Protein AF-A0A7V2NRN5-F1 (afdb_monomer_lite)

pLDDT: mean 92.69, std 6.53, range [53.09, 97.88]

Foldseek 3Di:
DDKAWPDKDDDPPQKIKTKIFDDLVCLVVVVVVVVVVVVQWDKDQPDNVRSIMIIMGGNVCVVVVVVVVVVVVPPD

Radius of gyration: 11.58 Å; chains: 1; bounding box: 27×23×32 Å

Secondary structure (DSSP, 8-state):
--EEEEEEEEETTTEEEEEEEE-TTTHHHHHHHHHHTBTTEEEEEEETTTTEEEEEEEGGGHHHHHHHHHHHHH--

Structure (mmCIF, N/CA/C/O backbone):
data_AF-A0A7V2NRN5-F1
#
_entry.id   AF-A0A7V2NRN5-F1
#
loop_
_atom_site.group_PDB
_atom_site.id
_atom_site.type_symbol
_atom_site.label_atom_id
_atom_site.label_alt_id
_atom_site.label_comp_id
_atom_site.label_asym_id
_atom_site.label_entity_id
_atom_site.label_seq_id
_atom_site.pdbx_PDB_ins_code
_atom_site.Cartn_x
_atom_site.Cartn_y
_atom_site.Cartn_z
_atom_site.occupancy
_atom_site.B_iso_or_equiv
_atom_site.auth_seq_id
_atom_site.auth_comp_id
_atom_site.auth_asym_id
_atom_site.auth_atom_id
_atom_site.pdbx_PDB_model_num
ATOM 1 N N . MET A 1 1 ? -0.156 4.416 14.191 1.00 88.50 1 MET A N 1
ATOM 2 C CA . MET A 1 1 ? -1.088 3.596 13.415 1.00 88.50 1 MET A CA 1
ATOM 3 C C . MET A 1 1 ? -0.598 2.162 13.429 1.00 88.50 1 MET A C 1
ATOM 5 O O . MET A 1 1 ? 0.537 1.906 13.026 1.00 88.50 1 MET A O 1
ATOM 9 N N . LYS A 1 2 ? -1.439 1.211 13.834 1.00 90.06 2 LYS A N 1
ATOM 10 C CA . LYS A 1 2 ? -1.113 -0.212 13.723 1.00 90.06 2 LYS A CA 1
ATOM 11 C C . LYS A 1 2 ? -1.241 -0.656 12.260 1.00 90.06 2 LYS A C 1
ATOM 13 O O . LYS A 1 2 ? -2.343 -0.735 11.729 1.00 90.06 2 LYS A O 1
ATOM 18 N N . ILE A 1 3 ? -0.105 -0.909 11.604 1.00 94.31 3 ILE A N 1
ATOM 19 C CA . ILE A 1 3 ? -0.039 -1.401 10.216 1.00 94.31 3 ILE A CA 1
ATOM 20 C C . ILE A 1 3 ? 0.661 -2.755 10.209 1.00 94.31 3 ILE A C 1
ATOM 22 O O . ILE A 1 3 ? 1.878 -2.823 10.409 1.00 94.31 3 ILE A O 1
ATOM 26 N N . GLU A 1 4 ? -0.073 -3.821 9.929 1.00 95.31 4 GLU A N 1
ATOM 27 C CA . GLU A 1 4 ? 0.450 -5.185 9.869 1.00 95.31 4 GLU A CA 1
ATOM 28 C C . GLU A 1 4 ? 0.671 -5.605 8.416 1.00 95.31 4 GLU A C 1
ATOM 30 O O . GLU A 1 4 ? -0.201 -5.438 7.571 1.00 95.31 4 GLU A O 1
ATOM 35 N N . GLU A 1 5 ? 1.856 -6.127 8.101 1.00 95.56 5 GLU A N 1
ATOM 36 C CA . GLU A 1 5 ? 2.128 -6.687 6.775 1.00 95.56 5 GLU A CA 1
ATOM 37 C C . GLU A 1 5 ? 1.534 -8.097 6.697 1.00 95.56 5 GLU A C 1
ATOM 39 O O . GLU A 1 5 ? 1.898 -8.967 7.486 1.00 95.56 5 GLU A O 1
ATOM 44 N N . ILE A 1 6 ? 0.620 -8.312 5.750 1.00 96.62 6 ILE A N 1
ATOM 45 C CA . ILE A 1 6 ? -0.054 -9.598 5.528 1.00 96.62 6 ILE A CA 1
ATOM 46 C C . ILE A 1 6 ? 0.700 -10.421 4.493 1.00 96.62 6 ILE A C 1
ATOM 48 O O . ILE A 1 6 ? 0.918 -11.619 4.667 1.00 96.62 6 ILE A O 1
ATOM 52 N N . SER A 1 7 ? 1.100 -9.784 3.393 1.00 96.75 7 SER A N 1
ATOM 53 C CA . SER A 1 7 ? 1.892 -10.443 2.363 1.00 96.75 7 SER A CA 1
ATOM 54 C C . SER A 1 7 ? 2.671 -9.434 1.540 1.00 96.75 7 SER A C 1
ATOM 56 O O . SER A 1 7 ? 2.247 -8.289 1.377 1.00 96.75 7 SER A O 1
ATOM 58 N N . ARG A 1 8 ? 3.779 -9.896 0.970 1.00 96.94 8 ARG A N 1
ATOM 59 C CA . ARG A 1 8 ? 4.564 -9.148 0.001 1.00 96.94 8 ARG A CA 1
ATOM 60 C C . ARG A 1 8 ? 4.994 -10.076 -1.118 1.00 96.94 8 ARG A C 1
ATOM 62 O O . ARG A 1 8 ? 5.454 -11.188 -0.862 1.00 96.94 8 ARG A O 1
ATOM 69 N N . ARG A 1 9 ? 4.864 -9.618 -2.358 1.00 97.19 9 ARG A N 1
ATOM 70 C CA . ARG A 1 9 ? 5.337 -10.350 -3.532 1.00 97.19 9 ARG A CA 1
ATOM 71 C C . ARG A 1 9 ? 5.965 -9.413 -4.544 1.00 97.19 9 ARG A C 1
ATOM 73 O O . ARG A 1 9 ? 5.504 -8.295 -4.747 1.00 97.19 9 ARG A O 1
ATOM 80 N N . TYR A 1 10 ? 7.007 -9.903 -5.196 1.00 96.81 10 TYR A N 1
ATOM 81 C CA . TYR A 1 10 ? 7.575 -9.246 -6.360 1.00 96.81 10 TYR A CA 1
ATOM 82 C C . TYR A 1 10 ? 6.698 -9.547 -7.579 1.00 96.81 10 TYR A C 1
ATOM 84 O O . TYR A 1 10 ? 6.249 -10.681 -7.754 1.00 96.81 10 TYR A O 1
ATOM 92 N N . LEU A 1 11 ? 6.434 -8.531 -8.390 1.00 94.56 11 LEU A N 1
ATOM 93 C CA . LEU A 1 11 ? 5.685 -8.627 -9.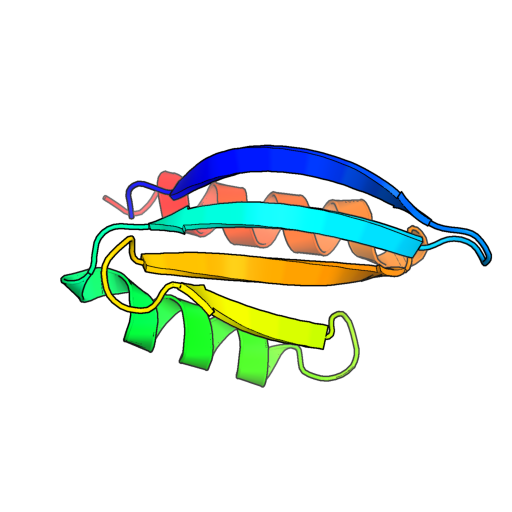635 1.00 94.56 11 LEU A CA 1
ATOM 94 C C . LEU A 1 11 ? 6.639 -8.523 -10.826 1.00 94.56 11 LEU A C 1
ATOM 96 O O . LEU A 1 11 ? 7.696 -7.889 -10.750 1.00 94.56 11 LEU A O 1
ATOM 100 N N . ASP A 1 12 ? 6.230 -9.098 -11.953 1.00 89.12 12 ASP A N 1
ATOM 101 C CA . ASP A 1 12 ? 6.928 -8.894 -13.217 1.00 89.12 12 ASP A CA 1
ATOM 102 C C . ASP A 1 12 ? 6.973 -7.393 -13.555 1.00 89.12 12 ASP A C 1
ATOM 104 O O . ASP A 1 12 ? 5.993 -6.670 -13.371 1.00 89.12 12 ASP A O 1
ATOM 108 N N . GLY A 1 13 ? 8.118 -6.906 -14.044 1.00 87.94 13 GLY A N 1
ATOM 109 C CA . GLY 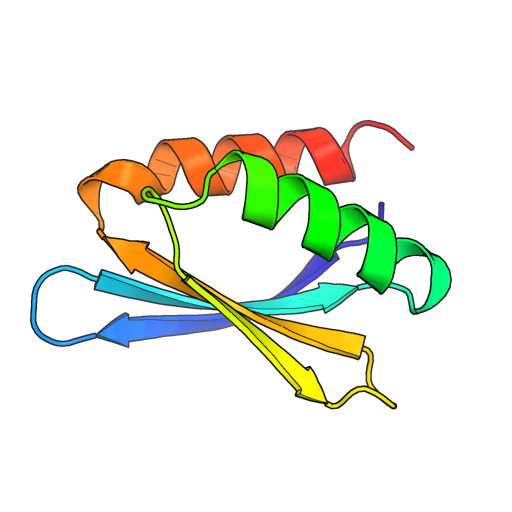A 1 13 ? 8.278 -5.492 -14.412 1.00 87.94 13 GLY A CA 1
ATOM 110 C C . GLY A 1 13 ? 8.795 -4.571 -13.300 1.00 87.94 13 GLY A C 1
ATOM 111 O O . GLY A 1 13 ? 8.480 -3.384 -13.298 1.00 87.94 13 GLY A O 1
ATOM 112 N N . ASN A 1 14 ? 9.616 -5.085 -12.379 1.00 93.06 14 ASN A N 1
ATOM 113 C CA . ASN A 1 14 ? 10.303 -4.294 -11.348 1.00 93.06 14 ASN A CA 1
ATOM 114 C C . ASN A 1 14 ? 9.357 -3.564 -10.387 1.00 93.06 14 ASN A C 1
ATOM 116 O O . ASN A 1 14 ? 9.565 -2.399 -10.043 1.00 93.06 14 ASN A O 1
ATOM 120 N N 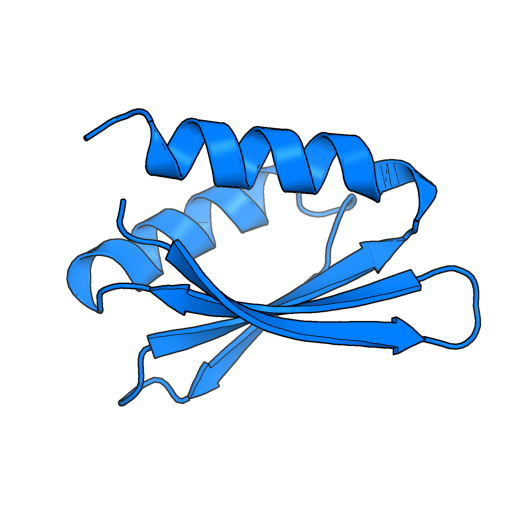. SER A 1 15 ? 8.307 -4.260 -9.957 1.00 95.81 15 SER A N 1
ATOM 121 C CA . SER A 1 15 ? 7.343 -3.752 -8.982 1.00 95.81 15 SER A CA 1
ATOM 122 C C . SER A 1 15 ? 7.163 -4.732 -7.829 1.00 95.81 15 SER A C 1
ATOM 124 O O . SER A 1 15 ? 7.363 -5.933 -7.982 1.00 95.81 15 SER A O 1
ATOM 126 N N . GLU A 1 16 ? 6.771 -4.227 -6.667 1.00 97.75 16 GLU A N 1
ATOM 127 C CA . GLU A 1 16 ? 6.347 -5.028 -5.522 1.00 97.75 16 GLU A CA 1
ATOM 128 C C . GLU A 1 16 ? 4.870 -4.759 -5.233 1.00 97.75 16 GLU A C 1
ATOM 130 O O . GLU A 1 16 ? 4.372 -3.642 -5.378 1.00 97.75 16 GLU A O 1
ATOM 135 N N . GLU A 1 17 ? 4.170 -5.804 -4.810 1.00 97.75 17 GLU A N 1
ATOM 136 C CA . GLU A 1 17 ? 2.854 -5.713 -4.201 1.00 97.75 17 GLU A CA 1
ATOM 137 C C . GLU A 1 17 ? 2.981 -6.032 -2.717 1.00 97.75 17 GLU A C 1
ATOM 139 O O . GLU A 1 17 ? 3.544 -7.058 -2.330 1.00 97.75 17 GLU A O 1
ATOM 144 N N . LEU A 1 18 ? 2.423 -5.151 -1.902 1.00 97.88 18 LEU A N 1
ATOM 145 C CA . LEU A 1 18 ? 2.369 -5.241 -0.459 1.00 97.88 18 LEU A CA 1
ATOM 146 C C . LEU A 1 18 ? 0.901 -5.197 -0.035 1.00 97.88 18 LEU A C 1
ATOM 148 O O . LEU A 1 18 ? 0.178 -4.262 -0.373 1.00 97.88 18 LEU A O 1
ATOM 152 N N . ILE A 1 19 ? 0.460 -6.202 0.714 1.00 97.44 19 ILE A N 1
ATOM 153 C CA . ILE A 1 19 ? -0.851 -6.208 1.361 1.00 97.44 19 ILE A CA 1
ATOM 154 C C . ILE A 1 19 ? -0.632 -5.911 2.834 1.00 97.44 19 ILE A C 1
ATOM 156 O O . ILE A 1 19 ? 0.098 -6.637 3.516 1.00 97.44 19 ILE A O 1
ATOM 160 N N . VAL A 1 20 ? -1.279 -4.856 3.317 1.00 96.81 20 VAL A N 1
ATOM 161 C CA . VAL A 1 20 ? -1.277 -4.477 4.727 1.00 96.81 20 VAL A CA 1
ATOM 162 C C . VAL A 1 20 ? -2.682 -4.524 5.302 1.00 96.81 20 VAL A C 1
ATOM 164 O O . VAL A 1 20 ? -3.655 -4.205 4.621 1.00 96.81 20 VAL A O 1
ATOM 167 N N . HIS A 1 21 ? -2.769 -4.888 6.570 1.00 95.94 21 HIS A N 1
ATOM 168 C CA . HIS A 1 21 ? -3.947 -4.702 7.399 1.00 95.94 21 HIS A CA 1
ATOM 169 C C . HIS A 1 21 ? -3.743 -3.460 8.266 1.00 95.94 21 HIS A C 1
ATOM 171 O O . HIS A 1 21 ? -2.660 -3.252 8.823 1.00 95.94 21 HIS A O 1
ATOM 177 N N . VAL A 1 22 ? -4.782 -2.639 8.377 1.00 94.94 22 VAL A N 1
ATOM 178 C CA . VAL A 1 22 ? -4.807 -1.466 9.256 1.00 94.94 22 VAL A CA 1
ATOM 179 C C . VAL A 1 22 ? -6.085 -1.434 10.070 1.00 94.94 22 VAL A C 1
ATOM 181 O O . VAL A 1 22 ? -7.111 -1.951 9.638 1.00 94.94 22 VAL A O 1
ATOM 184 N N . ASP A 1 23 ? -6.056 -0.772 11.224 1.00 93.44 23 ASP A N 1
ATOM 185 C CA . ASP A 1 23 ? -7.280 -0.541 11.984 1.00 93.44 23 ASP A CA 1
ATOM 186 C C . ASP A 1 23 ? -8.308 0.221 11.125 1.00 93.44 23 ASP A C 1
ATOM 188 O O . ASP A 1 23 ? -7.991 1.192 10.434 1.00 93.44 23 ASP A O 1
ATOM 192 N N . LYS A 1 24 ? -9.587 -0.155 11.227 1.00 90.69 24 LYS A N 1
ATOM 193 C CA . LYS A 1 24 ? -10.675 0.450 10.433 1.00 90.69 24 LYS A CA 1
ATOM 194 C C . LYS A 1 24 ? -10.771 1.976 10.570 1.00 90.69 24 LYS A C 1
ATOM 196 O O . LYS A 1 24 ? -11.134 2.657 9.614 1.00 90.69 24 LYS A O 1
ATOM 201 N N . LYS A 1 25 ? -10.435 2.514 11.751 1.00 91.38 25 LYS A N 1
ATOM 202 C CA . LYS A 1 25 ? -10.388 3.965 12.030 1.00 91.38 25 LYS A CA 1
ATOM 203 C C . LYS A 1 25 ? -9.301 4.692 11.222 1.00 91.38 25 LYS A C 1
ATOM 205 O O . LYS A 1 25 ? -9.452 5.872 10.931 1.00 91.38 25 LYS A O 1
ATOM 210 N N . ASP A 1 26 ? -8.239 3.978 10.856 1.00 92.94 26 ASP A N 1
ATOM 211 C CA . ASP A 1 26 ? -7.040 4.512 10.216 1.00 92.94 26 ASP A CA 1
ATOM 212 C C . ASP A 1 26 ? -7.044 4.293 8.696 1.00 92.94 26 ASP A C 1
ATOM 214 O O . ASP A 1 26 ? -6.276 4.930 7.979 1.00 92.94 26 ASP A O 1
ATOM 218 N N . LEU A 1 27 ? -7.947 3.448 8.183 1.00 92.06 27 LEU A N 1
ATOM 219 C CA . LEU A 1 27 ? -8.068 3.126 6.759 1.00 92.06 27 LEU A CA 1
ATOM 220 C C . LEU A 1 27 ? -8.208 4.376 5.877 1.00 92.06 27 LEU A C 1
ATOM 222 O O . LEU A 1 27 ? -7.552 4.487 4.842 1.00 92.06 27 LEU A O 1
ATOM 226 N N . GLN A 1 28 ? -9.046 5.329 6.294 1.00 91.81 28 GLN A N 1
ATOM 227 C CA . GLN A 1 28 ? -9.260 6.566 5.542 1.00 91.81 28 GLN A CA 1
ATOM 228 C C . GLN A 1 28 ? -8.023 7.474 5.580 1.00 91.81 28 GLN A C 1
ATOM 230 O O . GLN A 1 28 ? -7.664 8.060 4.562 1.00 91.81 28 GLN A O 1
ATOM 235 N N . LEU A 1 29 ? -7.346 7.554 6.730 1.00 93.12 29 LEU A N 1
ATOM 236 C CA . LEU A 1 29 ? -6.113 8.326 6.876 1.00 93.12 29 LEU A CA 1
ATOM 237 C C . LEU A 1 29 ? -4.989 7.742 6.012 1.00 93.12 29 LEU A C 1
ATOM 239 O O . LEU A 1 29 ? -4.323 8.492 5.303 1.00 93.12 29 LEU A O 1
ATOM 243 N N . LEU A 1 30 ? -4.808 6.417 6.023 1.00 93.94 30 LEU A N 1
ATOM 244 C CA . LEU A 1 30 ? -3.837 5.752 5.158 1.00 93.94 30 LEU A CA 1
ATOM 245 C C . LEU A 1 30 ? -4.139 6.030 3.680 1.00 93.94 30 LEU A C 1
ATOM 247 O O . LEU A 1 30 ? -3.224 6.371 2.939 1.00 93.94 30 LEU A O 1
ATOM 251 N N . GLY A 1 31 ? -5.410 5.942 3.273 1.00 93.50 31 GLY A N 1
ATOM 252 C CA . GLY A 1 31 ? -5.844 6.295 1.920 1.00 93.50 31 GLY A CA 1
ATOM 253 C C . GLY A 1 31 ? -5.394 7.700 1.519 1.00 93.50 31 GLY A C 1
ATOM 254 O O . GLY A 1 31 ? -4.690 7.841 0.527 1.00 93.50 31 GLY A O 1
ATOM 255 N N . TYR A 1 32 ? -5.690 8.715 2.338 1.00 94.44 32 TYR A N 1
ATOM 256 C CA . TYR A 1 32 ? -5.258 10.092 2.066 1.00 94.44 32 TYR A CA 1
ATOM 257 C C . TYR A 1 32 ? -3.742 10.234 1.934 1.00 94.44 32 TYR A C 1
ATOM 259 O O . TYR A 1 32 ? -3.264 10.957 1.066 1.00 94.44 32 TYR A O 1
ATOM 267 N N . ILE A 1 33 ? -2.967 9.550 2.775 1.00 94.19 33 ILE A N 1
ATOM 268 C CA . ILE A 1 33 ? -1.503 9.628 2.722 1.00 94.19 33 ILE A CA 1
ATOM 269 C C . ILE A 1 33 ? -0.978 8.992 1.433 1.00 94.19 33 ILE A C 1
ATOM 271 O O . ILE A 1 33 ? -0.117 9.577 0.776 1.00 94.19 33 ILE A O 1
ATOM 275 N N . LEU A 1 34 ? -1.526 7.843 1.032 1.00 94.94 34 LEU A N 1
ATOM 276 C CA . LEU A 1 34 ? -1.160 7.182 -0.220 1.00 94.94 34 LEU A CA 1
ATOM 277 C C . LEU A 1 34 ? -1.575 8.002 -1.457 1.00 94.94 34 LEU A C 1
ATOM 279 O O . LEU A 1 34 ? -0.840 8.006 -2.440 1.00 94.94 34 LEU A O 1
ATOM 283 N N . GLU A 1 35 ? -2.677 8.760 -1.399 1.00 94.69 35 GLU A N 1
ATOM 284 C CA . GLU A 1 35 ? -3.048 9.728 -2.449 1.00 94.69 35 GLU A CA 1
ATOM 285 C C . GLU A 1 35 ? -2.021 10.861 -2.580 1.00 94.69 35 GLU A C 1
ATOM 287 O O . GLU A 1 35 ? -1.719 11.294 -3.687 1.00 94.69 35 GLU A O 1
ATOM 292 N N . THR A 1 36 ? -1.414 11.329 -1.481 1.00 93.88 36 THR A N 1
ATOM 293 C CA . THR A 1 36 ? -0.395 12.399 -1.572 1.00 93.88 36 THR A CA 1
ATOM 294 C C . THR A 1 36 ? 0.889 11.975 -2.287 1.00 93.88 36 THR A C 1
ATOM 296 O O . THR A 1 36 ? 1.661 12.830 -2.719 1.00 93.88 36 THR A O 1
ATOM 299 N N . 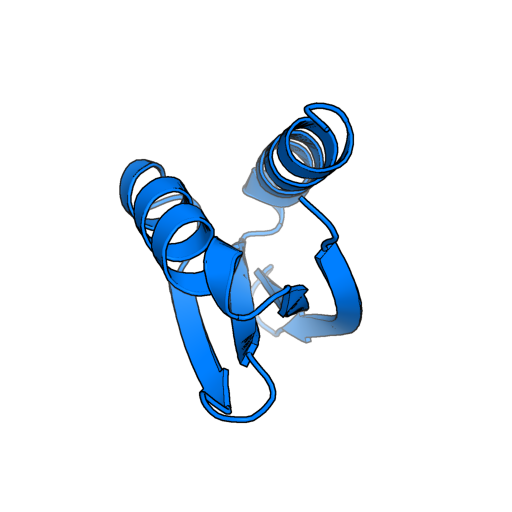ILE A 1 37 ? 1.109 10.666 -2.425 1.00 93.12 37 ILE A N 1
ATOM 300 C CA . ILE A 1 37 ? 2.233 10.066 -3.151 1.00 93.12 37 ILE A CA 1
ATOM 301 C C . ILE A 1 37 ? 1.769 9.356 -4.432 1.00 93.12 37 ILE A C 1
ATOM 303 O O . ILE A 1 37 ? 2.453 8.457 -4.933 1.00 93.12 37 ILE A O 1
ATOM 307 N N . GLU A 1 38 ? 0.610 9.752 -4.969 1.00 82.44 38 GLU A N 1
ATOM 308 C CA . GLU A 1 38 ? 0.106 9.291 -6.260 1.00 82.44 38 GLU A CA 1
ATOM 309 C C . GLU A 1 38 ? 1.179 9.533 -7.341 1.00 82.44 38 GLU A C 1
ATOM 311 O O . GLU A 1 38 ? 1.583 10.662 -7.619 1.00 82.44 38 GLU A O 1
ATOM 316 N N . GLY A 1 39 ? 1.722 8.441 -7.890 1.00 88.81 39 GLY A N 1
ATOM 317 C CA . GLY A 1 39 ? 2.887 8.441 -8.788 1.00 88.81 39 GLY A CA 1
ATOM 318 C C . GLY A 1 39 ? 4.056 7.582 -8.292 1.00 88.81 39 GLY A C 1
ATOM 319 O O . GLY A 1 39 ? 4.790 7.036 -9.112 1.00 88.81 39 GLY A O 1
ATOM 320 N N . MET A 1 40 ? 4.189 7.392 -6.975 1.00 92.69 40 MET A N 1
ATOM 321 C CA . MET A 1 40 ? 5.145 6.444 -6.379 1.00 92.69 40 MET A CA 1
ATOM 322 C C . MET A 1 40 ? 4.533 5.054 -6.196 1.00 92.69 40 MET A C 1
ATOM 324 O O . MET A 1 40 ? 5.206 4.030 -6.327 1.00 92.69 40 MET A O 1
ATOM 328 N N . CYS A 1 41 ? 3.236 5.015 -5.900 1.00 95.31 41 CYS A N 1
ATOM 329 C CA . CYS A 1 41 ? 2.485 3.781 -5.757 1.00 95.31 41 CYS A CA 1
ATOM 330 C C . CYS A 1 41 ? 1.064 3.912 -6.302 1.00 95.31 41 CYS A C 1
ATOM 332 O O . CYS A 1 41 ? 0.506 5.003 -6.402 1.00 95.31 41 CYS A O 1
ATOM 334 N N . TYR A 1 42 ? 0.475 2.763 -6.595 1.00 95.31 42 TYR A N 1
ATOM 335 C CA . TYR A 1 42 ? -0.956 2.558 -6.712 1.00 95.31 42 TYR A CA 1
ATOM 336 C C . TYR A 1 42 ? -1.457 1.872 -5.442 1.00 95.31 42 TYR A C 1
ATOM 338 O O . TYR A 1 42 ? -0.783 0.984 -4.919 1.00 95.31 42 TYR A O 1
ATOM 346 N N . TYR A 1 43 ? -2.651 2.219 -4.967 1.00 95.44 43 TYR A N 1
ATOM 347 C CA . TYR A 1 43 ? -3.261 1.518 -3.843 1.00 95.44 43 TYR A CA 1
ATOM 348 C C . TYR A 1 43 ? -4.740 1.218 -4.084 1.00 95.44 43 TYR A C 1
ATOM 350 O O . TYR A 1 43 ? -5.421 1.871 -4.872 1.00 95.44 43 TYR A O 1
ATOM 358 N N . SER A 1 44 ? -5.244 0.194 -3.401 1.00 95.25 44 SER A N 1
ATOM 359 C CA . SER A 1 44 ? -6.656 -0.186 -3.446 1.00 95.25 44 SER A CA 1
ATOM 360 C C . SER A 1 44 ? -7.058 -0.905 -2.167 1.00 95.25 44 SER A C 1
ATOM 362 O O . SER A 1 44 ? -6.324 -1.778 -1.705 1.00 95.25 44 SER A O 1
ATOM 364 N N . THR A 1 45 ? -8.243 -0.626 -1.633 1.00 94.25 45 THR A N 1
ATOM 365 C CA . THR A 1 45 ? -8.820 -1.447 -0.560 1.00 94.25 45 THR A CA 1
ATOM 366 C C . THR A 1 45 ? -9.307 -2.775 -1.142 1.00 94.25 45 THR A C 1
ATOM 368 O O . THR A 1 45 ? -10.166 -2.772 -2.021 1.00 94.25 45 THR A O 1
ATOM 371 N N . ILE A 1 46 ? -8.747 -3.896 -0.679 1.00 91.25 46 ILE A N 1
ATOM 372 C CA . ILE A 1 46 ? -9.088 -5.246 -1.168 1.00 91.25 46 ILE A CA 1
ATOM 373 C C . ILE A 1 46 ? -10.266 -5.818 -0.378 1.00 91.25 46 ILE A C 1
ATOM 375 O O . ILE A 1 46 ? -11.145 -6.452 -0.953 1.00 91.25 46 ILE A O 1
ATOM 379 N N . ASP A 1 47 ? -10.303 -5.535 0.925 1.00 88.19 47 ASP A N 1
ATOM 380 C CA . ASP A 1 47 ? -11.382 -5.919 1.829 1.00 88.19 47 ASP A CA 1
ATOM 381 C C . ASP A 1 47 ? -11.667 -4.753 2.787 1.00 88.19 47 ASP A C 1
ATOM 383 O O . ASP A 1 47 ? -10.787 -4.305 3.522 1.00 88.19 47 ASP A O 1
ATOM 387 N N . LYS A 1 48 ? -12.889 -4.210 2.739 1.00 76.88 48 LYS A N 1
ATOM 388 C CA . LYS A 1 48 ? -13.314 -3.089 3.598 1.00 76.88 48 LYS A CA 1
ATOM 389 C C . LYS A 1 48 ? -13.754 -3.543 4.987 1.00 76.88 48 LYS A C 1
ATOM 391 O O . LYS A 1 48 ? -13.747 -2.727 5.912 1.00 76.88 48 LYS A O 1
ATOM 396 N N . ASP A 1 49 ? -14.168 -4.795 5.129 1.00 84.81 49 ASP A N 1
ATOM 397 C CA . ASP A 1 49 ? -14.575 -5.352 6.412 1.00 84.81 49 ASP A CA 1
ATOM 398 C C . ASP A 1 49 ? -13.339 -5.738 7.220 1.00 84.81 49 ASP A C 1
ATOM 400 O O . ASP A 1 49 ? -13.251 -5.372 8.393 1.00 84.81 49 ASP A O 1
ATOM 404 N N . ASP A 1 50 ? -12.341 -6.325 6.556 1.00 87.06 50 ASP A N 1
ATOM 405 C CA . ASP A 1 50 ? -11.045 -6.672 7.148 1.00 87.06 50 ASP A CA 1
ATOM 406 C C . ASP A 1 50 ? -9.980 -5.570 6.998 1.00 87.06 50 ASP A C 1
ATOM 408 O O . ASP A 1 50 ? -8.817 -5.765 7.329 1.00 87.06 50 ASP A O 1
ATOM 412 N N . SER A 1 51 ? -10.359 -4.388 6.498 1.00 93.81 51 SER A N 1
ATOM 413 C CA . SER A 1 51 ? -9.493 -3.196 6.410 1.00 93.81 51 SER A CA 1
ATOM 414 C C . SER A 1 51 ? -8.126 -3.462 5.751 1.00 93.81 51 SER A C 1
ATOM 416 O O . SER A 1 51 ? -7.094 -2.925 6.160 1.00 93.81 51 SER A O 1
ATOM 418 N N . GLN A 1 52 ? -8.126 -4.287 4.701 1.00 95.44 52 GLN A N 1
ATOM 419 C CA . GLN A 1 52 ? -6.926 -4.645 3.953 1.00 95.44 52 GLN A CA 1
AT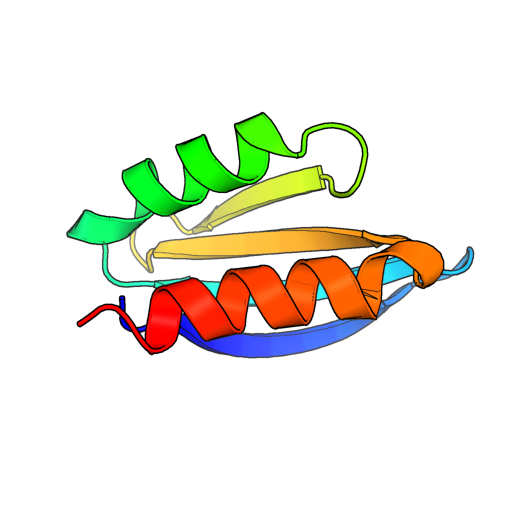OM 420 C C . GLN A 1 52 ? -6.693 -3.693 2.782 1.00 95.44 52 GLN A C 1
ATOM 422 O O . GLN A 1 52 ? -7.568 -3.469 1.935 1.00 95.44 52 GLN A O 1
ATOM 427 N N . VAL A 1 53 ? -5.470 -3.183 2.689 1.00 96.31 53 VAL A N 1
ATOM 428 C CA . VAL A 1 53 ? -5.020 -2.289 1.624 1.00 96.31 53 VAL A CA 1
ATOM 429 C C . VAL A 1 53 ? -3.916 -2.967 0.830 1.00 96.31 53 VAL A C 1
ATOM 431 O O . VAL A 1 53 ? -2.921 -3.435 1.378 1.00 96.31 53 VAL A O 1
ATOM 434 N N . LYS A 1 54 ? -4.090 -2.985 -0.489 1.00 97.38 54 LYS A N 1
ATOM 435 C CA . LYS A 1 54 ? -3.039 -3.303 -1.449 1.00 97.38 54 LYS A CA 1
ATOM 436 C C . LYS A 1 54 ? -2.267 -2.044 -1.767 1.00 97.38 54 LYS A C 1
ATOM 438 O O . LYS A 1 54 ? -2.890 -1.036 -2.091 1.00 97.38 54 LYS A O 1
ATOM 443 N N . ILE A 1 55 ? -0.950 -2.136 -1.773 1.00 97.44 55 ILE A N 1
ATOM 444 C CA . ILE A 1 55 ? -0.046 -1.090 -2.230 1.00 97.44 55 ILE A CA 1
ATOM 445 C C . ILE A 1 55 ? 0.872 -1.729 -3.268 1.00 97.44 55 ILE A C 1
ATOM 447 O O . ILE A 1 55 ? 1.533 -2.726 -2.995 1.00 97.44 55 ILE A O 1
ATOM 451 N N . THR A 1 56 ? 0.890 -1.182 -4.473 1.00 97.00 56 THR A N 1
ATOM 452 C CA . THR A 1 56 ? 1.753 -1.620 -5.567 1.00 97.00 56 THR A CA 1
ATOM 453 C C . THR A 1 56 ? 2.675 -0.473 -5.937 1.00 97.00 56 THR A C 1
ATOM 455 O O . THR A 1 56 ? 2.201 0.615 -6.244 1.00 97.00 56 THR A O 1
ATOM 458 N N . TYR A 1 57 ? 3.982 -0.694 -5.911 1.00 97.00 57 TYR A N 1
ATOM 459 C CA . TYR A 1 57 ? 4.983 0.336 -6.194 1.00 97.00 57 TYR A CA 1
ATOM 460 C C . TYR A 1 57 ? 6.123 -0.239 -7.028 1.00 97.00 57 TYR A C 1
ATOM 462 O O . TYR A 1 57 ? 6.411 -1.435 -6.952 1.00 97.00 57 TYR A O 1
ATOM 470 N N . THR A 1 58 ? 6.786 0.601 -7.823 1.00 95.75 58 THR A N 1
ATOM 471 C CA . THR A 1 58 ? 8.034 0.196 -8.481 1.00 95.75 58 THR A CA 1
ATOM 472 C C . THR A 1 58 ? 9.141 0.074 -7.437 1.00 95.75 58 THR A C 1
ATOM 474 O O . THR A 1 58 ? 9.151 0.779 -6.428 1.00 95.75 58 THR A O 1
ATOM 477 N N . VAL A 1 59 ? 10.097 -0.825 -7.663 1.00 94.81 59 VAL A N 1
ATOM 478 C CA . VAL A 1 59 ? 11.168 -1.125 -6.693 1.00 94.81 59 VAL A CA 1
ATOM 479 C C . VAL A 1 59 ? 12.017 0.108 -6.368 1.00 94.81 59 VAL A C 1
ATOM 481 O O . VAL A 1 59 ? 12.523 0.217 -5.253 1.00 94.81 59 VAL A O 1
ATOM 484 N N . ASP A 1 60 ? 12.104 1.066 -7.291 1.00 95.81 60 ASP A N 1
ATOM 485 C CA . ASP A 1 60 ? 12.804 2.338 -7.088 1.00 95.81 60 ASP A CA 1
ATOM 486 C C . ASP A 1 60 ? 12.213 3.154 -5.924 1.00 95.81 60 ASP A C 1
ATOM 488 O O . ASP A 1 60 ? 12.956 3.831 -5.218 1.00 95.81 60 ASP A O 1
ATOM 492 N N . TYR A 1 61 ? 10.906 3.027 -5.660 1.00 96.31 61 TYR A N 1
ATOM 493 C CA . TYR A 1 61 ? 10.215 3.693 -4.548 1.00 96.31 61 TYR A CA 1
ATOM 494 C C . TYR A 1 61 ? 10.126 2.843 -3.278 1.00 96.31 61 TYR A C 1
ATOM 496 O O . TYR A 1 61 ? 9.551 3.283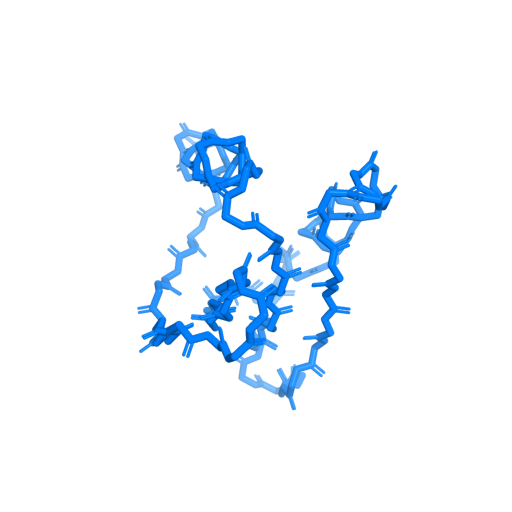 -2.281 1.00 96.31 61 TYR A O 1
ATOM 504 N N . LYS A 1 62 ? 10.692 1.629 -3.261 1.00 95.06 62 LYS A N 1
ATOM 505 C CA . LYS A 1 62 ? 10.577 0.703 -2.123 1.00 95.06 62 LYS A CA 1
ATOM 506 C C . LYS A 1 62 ? 10.982 1.346 -0.800 1.00 95.06 62 LYS A C 1
ATOM 508 O O . LYS A 1 62 ? 10.253 1.254 0.184 1.00 95.06 62 LYS A O 1
ATOM 513 N N . LEU A 1 63 ? 12.140 2.005 -0.782 1.00 95.81 63 LEU A N 1
ATOM 514 C CA . LEU A 1 63 ? 12.656 2.639 0.431 1.00 95.81 63 LEU A CA 1
ATOM 515 C C . LEU A 1 63 ? 11.775 3.804 0.890 1.00 95.81 63 LEU A C 1
ATOM 517 O O . LEU A 1 63 ? 11.678 4.044 2.092 1.00 95.81 63 LEU A O 1
ATOM 521 N N . ASP A 1 64 ? 11.145 4.526 -0.035 1.00 95.62 64 ASP A N 1
ATOM 522 C CA . ASP A 1 64 ? 10.243 5.629 0.292 1.00 95.62 64 ASP A CA 1
ATOM 523 C C . ASP A 1 64 ? 8.941 5.101 0.899 1.00 95.62 64 ASP A C 1
ATOM 525 O O . ASP A 1 64 ? 8.544 5.548 1.976 1.00 95.62 64 ASP A O 1
ATOM 529 N N . ILE A 1 65 ? 8.341 4.069 0.294 1.00 95.31 65 ILE A N 1
ATOM 530 C CA . ILE A 1 65 ? 7.147 3.403 0.831 1.00 95.31 65 ILE A CA 1
ATOM 531 C C . ILE A 1 65 ? 7.424 2.807 2.216 1.00 95.31 65 ILE A C 1
ATOM 533 O O . ILE A 1 65 ? 6.648 3.020 3.148 1.00 95.31 65 ILE A O 1
ATOM 537 N N . GLU A 1 66 ? 8.551 2.117 2.398 1.00 94.25 66 GLU A N 1
ATOM 538 C CA . GLU A 1 66 ? 8.922 1.544 3.696 1.00 94.25 66 GLU A CA 1
ATOM 539 C C . GLU A 1 66 ? 9.123 2.615 4.773 1.00 94.25 66 GLU A C 1
ATOM 541 O O . GLU A 1 66 ? 8.679 2.429 5.909 1.00 94.25 66 GLU A O 1
ATOM 546 N N . LYS A 1 67 ? 9.740 3.753 4.432 1.00 95.00 67 LYS A N 1
ATOM 547 C CA . LYS A 1 67 ? 9.887 4.886 5.357 1.00 95.00 67 LYS A CA 1
ATOM 548 C C . LYS A 1 67 ? 8.540 5.478 5.741 1.00 95.00 67 LYS A C 1
ATOM 550 O O . LYS A 1 67 ? 8.322 5.707 6.925 1.00 95.00 67 LYS A O 1
ATOM 555 N N . ILE A 1 68 ? 7.640 5.683 4.780 1.00 93.94 68 ILE A N 1
ATOM 556 C CA . ILE A 1 68 ? 6.300 6.220 5.041 1.00 93.94 68 ILE A CA 1
ATOM 557 C C . ILE A 1 68 ? 5.549 5.293 5.997 1.00 93.94 68 ILE A C 1
ATOM 559 O O . ILE A 1 68 ? 5.132 5.727 7.068 1.00 93.94 68 ILE A O 1
ATOM 563 N N . LEU A 1 69 ? 5.453 3.999 5.676 1.00 93.81 69 LEU A N 1
ATOM 564 C CA . LEU A 1 69 ? 4.763 3.027 6.529 1.00 93.81 69 LEU A CA 1
ATOM 565 C C . LEU A 1 69 ? 5.400 2.926 7.921 1.00 93.81 69 LEU A C 1
ATOM 567 O O . LEU A 1 69 ? 4.689 2.811 8.918 1.00 93.81 69 LEU A O 1
ATOM 571 N N . LYS A 1 70 ? 6.732 3.009 8.011 1.00 94.19 70 LYS A N 1
ATOM 572 C CA . LYS A 1 70 ? 7.442 3.046 9.292 1.00 94.19 70 LYS A CA 1
ATOM 573 C C . LYS A 1 70 ? 7.089 4.296 10.103 1.00 94.19 70 LYS A C 1
ATOM 575 O O . LYS A 1 70 ? 6.754 4.164 11.275 1.00 94.19 70 LYS A O 1
ATOM 580 N N . SER A 1 71 ? 7.102 5.482 9.499 1.00 93.31 71 SER A N 1
ATOM 581 C CA . SER A 1 71 ? 6.735 6.726 10.185 1.00 93.31 71 SER A CA 1
ATOM 582 C C . SER A 1 71 ? 5.293 6.701 10.696 1.00 93.31 71 SER A C 1
ATOM 584 O O . SER A 1 71 ? 5.033 7.166 11.803 1.00 93.31 71 SER A O 1
ATOM 586 N N . LEU A 1 72 ? 4.365 6.093 9.949 1.00 91.50 72 LEU A N 1
ATOM 587 C CA . LEU A 1 72 ? 2.976 5.920 10.392 1.00 91.50 72 LEU A CA 1
ATOM 588 C C . LEU A 1 72 ? 2.838 4.962 11.582 1.00 91.50 72 LEU A C 1
ATOM 590 O O . LEU A 1 72 ? 1.959 5.156 12.426 1.00 91.50 72 LEU A O 1
ATOM 594 N N . ARG A 1 73 ? 3.705 3.947 11.674 1.00 90.12 73 ARG A N 1
ATOM 595 C CA . ARG A 1 73 ? 3.773 3.040 12.831 1.00 90.12 73 ARG A CA 1
ATOM 596 C C . ARG A 1 73 ? 4.329 3.726 14.078 1.00 90.12 73 ARG A C 1
ATOM 598 O O . ARG A 1 73 ? 3.842 3.463 15.165 1.00 90.12 73 ARG A O 1
ATOM 605 N N . GLU A 1 74 ? 5.332 4.590 13.925 1.00 84.62 74 GLU A N 1
ATOM 606 C CA . GLU A 1 74 ? 6.046 5.221 15.047 1.00 84.62 74 GLU A CA 1
ATOM 607 C C . GLU A 1 74 ? 5.333 6.446 15.645 1.00 84.62 74 GLU A C 1
ATOM 609 O O . GLU A 1 74 ? 5.674 6.859 16.748 1.00 84.62 74 GLU A O 1
ATOM 614 N N . HIS A 1 75 ? 4.368 7.050 14.946 1.00 69.00 75 HIS A N 1
ATOM 615 C CA . HIS A 1 75 ? 3.575 8.188 15.444 1.00 69.00 75 HIS A CA 1
ATOM 616 C C . HIS A 1 75 ? 2.275 7.756 16.158 1.00 69.00 75 HIS A C 1
ATOM 618 O O . HIS A 1 75 ? 1.202 8.290 15.874 1.00 69.00 75 HIS A O 1
ATOM 624 N N . GLU A 1 76 ? 2.366 6.785 17.075 1.00 53.09 76 GLU A N 1
ATOM 625 C CA . GLU A 1 76 ? 1.314 6.490 18.076 1.00 53.09 76 GLU A CA 1
ATOM 626 C C . GLU A 1 76 ? 1.571 7.180 19.410 1.00 53.09 76 GLU A C 1
ATOM 628 O O . GLU A 1 76 ? 2.714 7.092 19.912 1.00 53.09 76 GLU A O 1
#

Sequence (76 aa):
MKIEEISRRYLDGNSEELIVHVDKKDLQLLGYILETIEGMCYYSTIDKDDSQVKITYTVDYKLDIEKILKSLREHE